Protein AF-A0A218Q4V9-F1 (afdb_monomer)

Secondary structure (DSSP, 8-state):
--HHHHHHHHH--EEEEEEEE--TTS--EEEEEEES-HHHHHHHHHHHHHTT----S----EEE-TTT-----HHHHT-TT--EEE-TTT--EEE-GGG-----THHHH-TT--EEE--

Structure (mmCIF, N/CA/C/O backbone):
data_AF-A0A218Q4V9-F1
#
_entry.id   AF-A0A218Q4V9-F1
#
loop_
_atom_site.group_PDB
_atom_site.id
_atom_site.type_symbol
_atom_site.label_atom_id
_atom_site.label_alt_id
_atom_site.label_comp_id
_atom_site.label_asym_id
_atom_site.label_entity_id
_atom_site.label_seq_id
_atom_site.pdbx_PDB_ins_code
_atom_site.Cartn_x
_atom_site.Cartn_y
_atom_site.Cartn_z
_atom_site.occupancy
_atom_site.B_iso_or_equiv
_atom_site.auth_seq_id
_atom_site.auth_comp_id
_atom_site.auth_asym_id
_atom_site.auth_atom_id
_atom_site.pdbx_PDB_model_num
ATOM 1 N N . MET A 1 1 ? 20.922 -9.822 -7.809 1.00 75.31 1 MET A N 1
ATOM 2 C CA . MET A 1 1 ? 20.587 -8.926 -8.939 1.00 75.31 1 MET A CA 1
ATOM 3 C C . MET A 1 1 ? 19.925 -7.672 -8.377 1.00 75.31 1 MET A C 1
ATOM 5 O O . MET A 1 1 ? 18.895 -7.821 -7.731 1.00 75.31 1 MET A O 1
ATOM 9 N N . PRO A 1 2 ? 20.510 -6.473 -8.533 1.00 90.50 2 PRO A N 1
ATOM 10 C CA . PRO A 1 2 ? 19.954 -5.243 -7.967 1.00 90.50 2 PRO A CA 1
ATOM 11 C C . PRO A 1 2 ? 18.829 -4.697 -8.863 1.00 90.50 2 PRO A C 1
ATOM 13 O O . PRO A 1 2 ? 19.089 -3.999 -9.838 1.00 90.50 2 PRO A O 1
ATOM 16 N N . ILE A 1 3 ? 17.576 -5.048 -8.555 1.00 93.06 3 ILE A N 1
ATOM 17 C CA . ILE A 1 3 ? 16.409 -4.741 -9.405 1.00 93.06 3 ILE A CA 1
ATOM 18 C C . ILE A 1 3 ? 16.250 -3.232 -9.629 1.00 93.06 3 ILE A C 1
ATOM 20 O O . ILE A 1 3 ? 16.165 -2.800 -10.771 1.00 93.06 3 ILE A O 1
ATOM 24 N N . THR A 1 4 ? 16.283 -2.424 -8.567 1.00 94.31 4 THR A N 1
ATOM 25 C CA . THR A 1 4 ? 16.073 -0.967 -8.657 1.00 94.31 4 THR A CA 1
ATOM 26 C C . THR A 1 4 ? 17.115 -0.260 -9.521 1.00 94.31 4 THR A C 1
ATOM 28 O O . THR A 1 4 ? 16.775 0.635 -10.287 1.00 94.31 4 THR A O 1
ATOM 31 N N . TYR A 1 5 ? 18.373 -0.701 -9.460 1.00 96.00 5 TYR A N 1
ATOM 32 C CA . TYR A 1 5 ? 19.436 -0.196 -10.329 1.00 96.00 5 TYR A CA 1
ATOM 33 C C . TYR A 1 5 ? 19.151 -0.484 -11.809 1.00 96.00 5 TYR A C 1
ATOM 35 O O . TYR A 1 5 ? 19.346 0.387 -12.651 1.00 96.00 5 TYR A O 1
ATOM 43 N N . LEU A 1 6 ? 18.680 -1.693 -12.129 1.00 96.12 6 LEU A N 1
ATOM 44 C CA . LEU A 1 6 ? 18.390 -2.086 -13.509 1.00 96.12 6 LEU A CA 1
ATOM 45 C C . LEU A 1 6 ? 17.149 -1.371 -14.054 1.00 96.12 6 LEU A C 1
ATOM 47 O O . LEU A 1 6 ? 17.163 -0.967 -15.210 1.00 96.12 6 LEU A O 1
ATOM 51 N N . LEU A 1 7 ? 16.131 -1.138 -13.218 1.00 96.50 7 LEU A N 1
ATOM 52 C CA . LEU A 1 7 ? 14.978 -0.303 -13.573 1.00 96.50 7 LEU A CA 1
ATOM 53 C C . LEU A 1 7 ? 15.418 1.107 -13.989 1.00 96.50 7 LEU A C 1
ATOM 55 O O . LEU A 1 7 ? 15.045 1.586 -15.059 1.00 96.50 7 LEU A O 1
ATOM 59 N N . ALA A 1 8 ? 16.286 1.735 -13.195 1.00 96.88 8 ALA A N 1
ATOM 60 C CA . ALA A 1 8 ? 16.783 3.070 -13.501 1.00 96.88 8 ALA A CA 1
ATOM 61 C C . ALA A 1 8 ? 17.673 3.084 -14.754 1.00 96.88 8 ALA A C 1
ATOM 63 O O . ALA A 1 8 ? 17.490 3.917 -15.636 1.00 96.88 8 ALA A O 1
ATOM 64 N N . LYS A 1 9 ? 18.632 2.157 -14.846 1.00 97.06 9 LYS A N 1
ATOM 65 C CA . LYS A 1 9 ? 19.645 2.160 -15.909 1.00 97.06 9 LYS A CA 1
ATOM 66 C C . LYS A 1 9 ? 19.103 1.736 -17.273 1.00 97.06 9 LYS A C 1
ATOM 68 O O . LYS A 1 9 ? 19.494 2.325 -18.274 1.00 97.06 9 LYS A O 1
ATOM 73 N N . GLU A 1 10 ? 18.280 0.694 -17.314 1.00 96.50 10 GLU A N 1
ATOM 74 C CA . GLU A 1 10 ? 17.860 0.065 -18.572 1.00 96.50 10 GLU A CA 1
ATOM 75 C C . GLU A 1 10 ? 16.513 0.611 -19.067 1.00 96.50 10 GLU A C 1
ATOM 77 O O . GLU A 1 10 ? 16.290 0.667 -20.271 1.00 96.50 10 GLU A O 1
ATOM 82 N N . PHE A 1 11 ? 15.638 1.055 -18.155 1.00 96.94 11 PHE A N 1
ATOM 83 C CA . PHE A 1 11 ? 14.276 1.494 -18.493 1.00 96.94 11 PHE A CA 1
ATOM 84 C C . PHE A 1 11 ? 14.021 2.973 -18.212 1.00 96.94 11 PHE A C 1
ATOM 86 O O . PHE A 1 11 ? 12.965 3.480 -18.576 1.00 96.94 11 PHE A O 1
ATOM 93 N N . ASN A 1 12 ? 14.961 3.685 -17.580 1.00 97.06 12 ASN A N 1
ATOM 94 C CA . ASN A 1 12 ? 14.731 5.047 -17.090 1.00 97.06 12 ASN A CA 1
ATOM 95 C C . ASN A 1 12 ? 13.501 5.129 -16.156 1.00 97.06 12 ASN A C 1
ATOM 97 O O . ASN A 1 12 ? 12.749 6.102 -16.177 1.00 97.06 12 ASN A O 1
ATOM 101 N N . VAL A 1 13 ? 13.293 4.081 -15.348 1.00 97.88 13 VAL A N 1
ATOM 102 C CA . VAL A 1 13 ? 12.218 3.989 -14.353 1.00 97.88 13 VAL A CA 1
ATOM 103 C C . VAL A 1 13 ? 12.811 4.166 -12.961 1.00 97.88 13 VAL A C 1
ATOM 105 O O . VAL A 1 13 ? 13.652 3.378 -12.519 1.00 97.88 13 VAL A O 1
ATOM 108 N N . ALA A 1 14 ? 12.355 5.188 -12.245 1.00 97.19 14 ALA A N 1
ATOM 109 C CA . ALA A 1 14 ? 12.707 5.387 -10.849 1.00 97.19 14 ALA A CA 1
ATOM 110 C C . ALA A 1 14 ? 11.792 4.544 -9.952 1.00 97.19 14 ALA A C 1
ATOM 112 O O . ALA A 1 14 ? 10.575 4.508 -10.131 1.00 97.19 14 ALA A O 1
ATOM 113 N N . ALA A 1 15 ? 12.394 3.869 -8.974 1.00 96.50 15 ALA A N 1
ATOM 114 C CA . ALA A 1 15 ? 11.694 3.043 -8.001 1.00 96.50 15 ALA A CA 1
ATOM 115 C C . ALA A 1 15 ? 11.862 3.634 -6.600 1.00 96.50 15 ALA A C 1
ATOM 117 O O . ALA A 1 15 ? 12.963 3.625 -6.043 1.00 96.50 15 ALA A O 1
ATOM 118 N N . ASN A 1 16 ? 10.765 4.115 -6.026 1.00 94.75 16 ASN A N 1
ATOM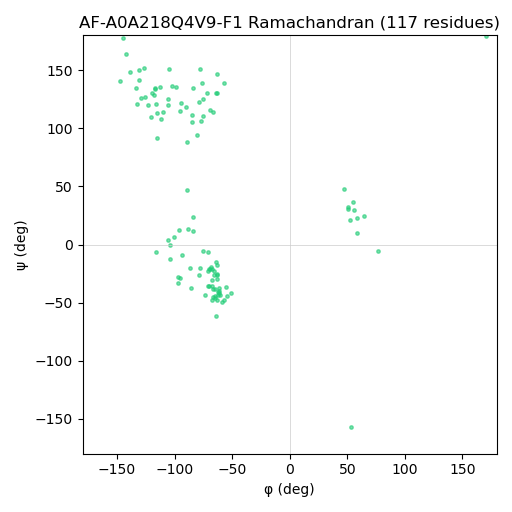 119 C CA . ASN A 1 16 ? 10.702 4.563 -4.645 1.00 94.75 16 ASN A CA 1
ATOM 120 C C . ASN A 1 16 ? 10.179 3.415 -3.768 1.00 94.75 16 ASN A C 1
ATOM 122 O O . ASN A 1 16 ? 9.058 2.937 -3.944 1.00 94.75 16 ASN A O 1
ATOM 126 N N . ILE A 1 17 ? 11.014 2.916 -2.854 1.00 94.38 17 ILE A N 1
ATOM 127 C CA . ILE A 1 17 ? 10.674 1.769 -2.004 1.00 94.38 17 ILE A CA 1
ATOM 128 C C . ILE A 1 17 ? 9.903 2.269 -0.786 1.00 94.38 17 ILE A C 1
ATOM 130 O O . ILE A 1 17 ? 10.482 2.880 0.107 1.00 94.38 17 ILE A O 1
ATOM 134 N N . ILE A 1 18 ? 8.615 1.934 -0.713 1.00 92.56 18 ILE A N 1
ATOM 135 C CA . ILE A 1 18 ? 7.766 2.285 0.431 1.00 92.56 18 ILE A CA 1
ATOM 136 C C . ILE A 1 18 ? 7.885 1.247 1.552 1.00 92.56 18 ILE A C 1
ATOM 138 O O . ILE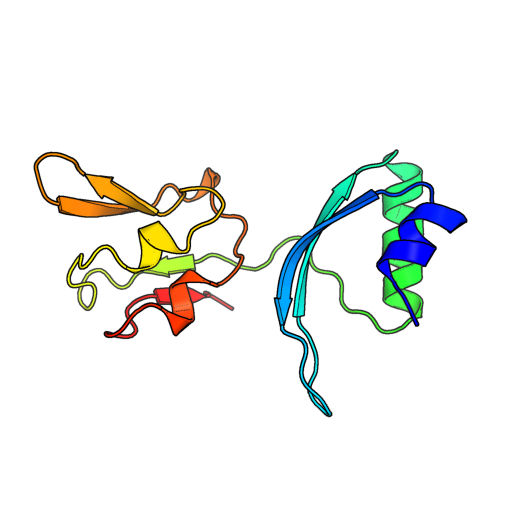 A 1 18 ? 7.880 1.578 2.737 1.00 92.56 18 ILE A O 1
ATOM 142 N N . ARG A 1 19 ? 8.009 -0.034 1.186 1.00 91.19 19 ARG A N 1
ATOM 143 C CA . ARG A 1 19 ? 8.305 -1.130 2.117 1.00 91.19 19 ARG A CA 1
ATOM 144 C C . ARG A 1 19 ? 9.135 -2.194 1.419 1.00 91.19 19 ARG A C 1
ATOM 146 O O . ARG A 1 19 ? 8.844 -2.573 0.287 1.00 91.19 19 ARG A O 1
ATOM 153 N N . ALA A 1 20 ? 10.103 -2.743 2.140 1.00 92.19 20 ALA A N 1
ATOM 154 C CA . ALA A 1 20 ? 10.812 -3.948 1.742 1.00 92.19 20 ALA A CA 1
ATOM 155 C C . ALA A 1 20 ? 10.805 -4.951 2.895 1.00 92.19 20 ALA A C 1
ATOM 157 O O . ALA A 1 20 ? 11.221 -4.638 4.008 1.00 92.19 20 ALA A O 1
ATOM 158 N N . GLN A 1 21 ? 10.345 -6.165 2.617 1.00 90.31 21 GLN A N 1
ATOM 159 C CA . GLN A 1 21 ? 10.527 -7.314 3.490 1.00 90.31 21 GLN A CA 1
ATOM 160 C C . GLN A 1 21 ? 11.468 -8.279 2.785 1.00 90.31 21 GLN A C 1
ATOM 162 O O . GLN A 1 21 ? 11.103 -8.891 1.782 1.00 90.31 21 GLN A O 1
ATOM 167 N N . VAL A 1 22 ? 12.697 -8.369 3.288 1.00 90.19 22 VAL A N 1
ATOM 168 C CA . VAL A 1 22 ? 13.765 -9.183 2.705 1.00 90.19 22 VAL A CA 1
ATOM 169 C C . VAL A 1 22 ? 14.408 -9.986 3.823 1.00 90.19 22 VAL A C 1
ATOM 171 O O . VAL A 1 22 ? 14.916 -9.416 4.785 1.00 90.19 22 VAL A O 1
ATOM 174 N N . ALA A 1 23 ? 14.381 -11.307 3.691 1.00 89.44 23 ALA A N 1
ATOM 175 C CA . ALA A 1 23 ? 14.994 -12.229 4.633 1.00 89.44 23 ALA A CA 1
ATOM 176 C C . ALA A 1 23 ? 15.684 -13.373 3.871 1.00 89.44 23 ALA A C 1
ATOM 178 O O . ALA A 1 23 ? 15.227 -13.746 2.784 1.00 89.44 23 ALA A O 1
ATOM 179 N N . PRO A 1 24 ? 16.783 -13.938 4.404 1.00 91.88 24 PRO A N 1
ATOM 180 C CA . PRO A 1 24 ? 17.435 -15.092 3.796 1.00 91.88 24 PRO A CA 1
ATOM 181 C C . PRO A 1 24 ? 16.465 -16.267 3.636 1.00 91.88 24 PRO A C 1
ATOM 183 O O . PRO A 1 24 ? 15.696 -16.565 4.546 1.00 91.88 24 PRO A O 1
ATOM 186 N N . ASN A 1 25 ? 16.538 -16.959 2.496 1.00 89.69 25 ASN A N 1
ATOM 187 C CA . ASN A 1 25 ? 15.743 -18.157 2.190 1.00 89.69 25 ASN A CA 1
ATOM 188 C C . ASN A 1 25 ? 14.214 -17.956 2.238 1.00 89.69 25 ASN A C 1
ATOM 190 O O . ASN A 1 25 ? 13.474 -18.921 2.413 1.00 89.69 25 ASN A O 1
ATOM 194 N N . GLN A 1 26 ? 13.733 -16.721 2.076 1.00 88.31 26 GLN A N 1
ATOM 195 C CA . GLN A 1 26 ? 12.307 -16.401 2.015 1.00 88.31 26 GLN A CA 1
ATOM 196 C C . GLN A 1 26 ? 11.981 -15.605 0.750 1.00 88.31 26 GLN A C 1
ATOM 198 O O . GLN A 1 26 ? 12.819 -14.866 0.228 1.00 88.31 26 GLN A O 1
ATOM 203 N N . ILE A 1 27 ? 10.744 -15.736 0.266 1.00 86.38 27 ILE A N 1
ATOM 204 C CA . ILE A 1 27 ? 10.221 -14.860 -0.784 1.00 86.38 27 ILE A CA 1
ATOM 205 C C . ILE A 1 27 ? 10.050 -13.470 -0.172 1.00 86.38 27 ILE A C 1
ATOM 207 O O . ILE A 1 27 ? 9.264 -13.278 0.754 1.00 86.38 27 ILE A O 1
ATOM 211 N N . GLY A 1 28 ? 10.818 -12.507 -0.677 1.00 89.44 28 GLY A N 1
ATOM 212 C CA . GLY A 1 28 ? 10.694 -11.116 -0.271 1.00 89.44 28 GLY A CA 1
ATOM 213 C C . GLY A 1 28 ? 9.500 -10.436 -0.935 1.00 89.44 28 GLY A C 1
ATOM 214 O O . GLY A 1 28 ? 9.135 -10.765 -2.064 1.00 89.44 28 GLY A O 1
ATOM 215 N N . LYS A 1 29 ? 8.925 -9.446 -0.251 1.00 90.25 29 LYS A N 1
ATOM 216 C CA . LYS A 1 29 ? 7.871 -8.580 -0.792 1.00 90.25 29 LYS A CA 1
ATOM 217 C C . LYS A 1 29 ? 8.354 -7.138 -0.784 1.00 90.25 29 LYS A C 1
ATOM 219 O O . LYS A 1 29 ? 8.852 -6.648 0.231 1.00 90.25 29 LYS A O 1
ATOM 224 N N . LEU A 1 30 ? 8.202 -6.466 -1.918 1.00 92.75 30 LEU A N 1
ATOM 225 C CA . LEU A 1 30 ? 8.486 -5.045 -2.068 1.00 92.75 30 LEU A CA 1
ATOM 226 C C . LEU A 1 30 ? 7.189 -4.325 -2.421 1.00 92.75 30 LEU A C 1
ATOM 228 O O . LEU A 1 30 ? 6.450 -4.773 -3.294 1.00 92.75 30 LEU A O 1
ATOM 232 N N . VAL A 1 31 ? 6.935 -3.210 -1.747 1.00 92.81 31 VAL A N 1
ATOM 233 C CA . VAL A 1 31 ? 5.888 -2.253 -2.108 1.00 92.81 31 VAL A CA 1
ATOM 234 C C . VAL A 1 31 ? 6.611 -1.020 -2.606 1.00 92.81 31 VAL A C 1
ATOM 236 O O . VAL A 1 31 ? 7.367 -0.394 -1.856 1.00 92.81 31 VAL A O 1
ATOM 239 N N . VAL A 1 32 ? 6.439 -0.734 -3.891 1.00 93.75 32 VAL A N 1
ATOM 240 C CA . VAL A 1 32 ? 7.206 0.281 -4.607 1.00 93.75 32 VAL A CA 1
ATOM 241 C C . VAL A 1 32 ? 6.272 1.197 -5.376 1.00 93.75 32 VAL A C 1
ATOM 243 O O . VAL A 1 32 ? 5.291 0.745 -5.962 1.00 93.75 32 VAL A O 1
ATOM 246 N N . GLU A 1 33 ? 6.613 2.475 -5.392 1.00 93.06 33 GLU A N 1
ATOM 247 C CA . GLU A 1 33 ? 6.085 3.433 -6.351 1.00 93.06 33 GLU A CA 1
ATOM 248 C C . GLU A 1 33 ? 7.073 3.506 -7.518 1.00 93.06 33 GLU A C 1
ATOM 250 O O . GLU A 1 33 ? 8.265 3.766 -7.326 1.00 93.06 33 GLU A O 1
ATOM 255 N N . LEU A 1 34 ? 6.591 3.207 -8.724 1.00 94.81 34 LEU A N 1
ATOM 256 C CA . LEU A 1 34 ? 7.377 3.304 -9.949 1.00 94.81 34 LEU A CA 1
ATOM 257 C C . LEU A 1 34 ? 6.985 4.576 -10.690 1.00 94.81 34 LEU A C 1
ATOM 259 O O . LEU A 1 34 ? 5.802 4.882 -10.823 1.00 94.81 34 LEU A O 1
ATOM 263 N N . SER A 1 35 ? 7.983 5.297 -11.187 1.00 96.31 35 SER A N 1
ATOM 264 C CA . SER A 1 35 ? 7.787 6.524 -11.955 1.00 96.31 35 SER A CA 1
ATOM 265 C C . SER A 1 35 ? 8.651 6.506 -13.209 1.00 96.31 35 SER A C 1
ATOM 267 O O . SER A 1 35 ? 9.824 6.132 -13.176 1.00 96.31 35 SER A O 1
ATOM 269 N N . GLY A 1 36 ? 8.049 6.881 -14.330 1.00 95.62 36 GLY A N 1
ATOM 270 C CA . GLY A 1 36 ? 8.658 6.835 -15.650 1.00 95.62 36 GLY A CA 1
ATOM 271 C C . GLY A 1 36 ? 7.614 7.107 -16.725 1.00 95.62 36 GLY A C 1
ATOM 272 O O . GLY A 1 36 ? 6.440 7.324 -16.421 1.00 95.62 36 GLY A O 1
ATOM 273 N N . ASP A 1 37 ? 8.059 7.100 -17.976 1.00 96.12 37 ASP A N 1
ATOM 274 C CA . ASP A 1 37 ? 7.153 7.084 -19.122 1.00 96.12 37 ASP A CA 1
ATOM 275 C C . ASP A 1 37 ? 6.317 5.788 -19.128 1.00 96.12 37 ASP A C 1
ATOM 277 O O . ASP A 1 37 ? 6.804 4.745 -18.685 1.00 96.12 37 ASP A O 1
ATOM 281 N N . ILE A 1 38 ? 5.066 5.850 -19.594 1.00 94.88 38 ILE A N 1
ATOM 282 C CA . ILE A 1 38 ? 4.130 4.713 -19.550 1.00 94.88 38 ILE A CA 1
ATOM 283 C C . ILE A 1 38 ? 4.684 3.521 -20.341 1.00 94.88 38 ILE A C 1
ATOM 285 O O . ILE A 1 38 ? 4.696 2.409 -19.815 1.00 94.88 38 ILE A O 1
ATOM 289 N N . ASP A 1 39 ? 5.243 3.756 -21.531 1.00 96.25 39 ASP A N 1
ATOM 290 C CA . ASP A 1 39 ? 5.785 2.681 -22.370 1.00 96.25 39 ASP A CA 1
ATOM 291 C C . ASP A 1 39 ? 6.993 2.022 -21.681 1.00 96.25 39 ASP A C 1
ATOM 293 O O . ASP A 1 39 ? 7.155 0.800 -21.668 1.00 96.25 39 ASP A O 1
ATOM 297 N N . ARG A 1 40 ? 7.826 2.834 -21.019 1.00 97.00 40 ARG A N 1
ATOM 298 C CA . ARG A 1 40 ? 8.980 2.358 -20.240 1.00 97.00 40 ARG A CA 1
ATOM 299 C C . ARG A 1 40 ? 8.575 1.574 -18.993 1.00 97.00 40 ARG A C 1
ATOM 301 O O . ARG A 1 40 ? 9.272 0.630 -18.617 1.00 97.00 40 ARG A O 1
ATOM 308 N N . LEU A 1 41 ? 7.485 1.963 -18.335 1.00 96.38 41 LEU A N 1
ATOM 309 C CA . LEU A 1 41 ? 6.943 1.245 -17.181 1.00 96.38 41 LEU A CA 1
ATOM 310 C C . LEU A 1 41 ? 6.453 -0.146 -17.586 1.00 96.38 41 LEU A C 1
ATOM 312 O O . LEU A 1 41 ? 6.782 -1.119 -16.903 1.00 96.38 41 LEU A O 1
ATOM 316 N N . ASP A 1 42 ? 5.735 -0.249 -18.702 1.00 96.06 42 ASP A N 1
ATOM 317 C CA . ASP A 1 42 ? 5.237 -1.527 -19.211 1.00 96.06 42 ASP A CA 1
ATOM 318 C C . ASP A 1 42 ? 6.396 -2.465 -19.587 1.00 96.06 42 ASP A C 1
ATOM 320 O O . ASP A 1 42 ? 6.458 -3.599 -19.094 1.00 96.06 42 ASP A O 1
ATOM 324 N N . GLU A 1 43 ? 7.389 -1.963 -20.333 1.00 97.06 43 GLU A N 1
ATOM 325 C CA . GLU A 1 43 ? 8.624 -2.697 -20.651 1.00 97.06 43 GLU A CA 1
ATOM 326 C C . GLU A 1 43 ? 9.332 -3.204 -19.374 1.00 97.06 43 GLU A C 1
ATOM 328 O O . GLU A 1 43 ? 9.761 -4.362 -19.288 1.00 97.06 43 GLU A O 1
ATOM 333 N N . ALA A 1 44 ? 9.429 -2.356 -18.346 1.00 96.56 44 ALA A N 1
ATOM 334 C CA . ALA A 1 44 ? 10.062 -2.700 -17.077 1.00 96.56 44 ALA A CA 1
ATOM 335 C C . ALA A 1 44 ? 9.285 -3.773 -16.291 1.00 96.56 44 ALA A C 1
ATOM 337 O O . ALA A 1 44 ? 9.890 -4.661 -15.674 1.00 96.56 44 ALA A O 1
ATOM 338 N N . ILE A 1 45 ? 7.951 -3.725 -16.307 1.00 95.75 45 ILE A N 1
ATOM 339 C CA . ILE A 1 45 ? 7.086 -4.713 -15.645 1.00 95.75 45 ILE A CA 1
ATOM 340 C C . ILE A 1 45 ? 7.211 -6.078 -16.324 1.00 95.75 45 ILE A C 1
ATOM 342 O O . ILE A 1 45 ? 7.375 -7.096 -15.640 1.00 95.75 45 ILE A O 1
ATOM 346 N N . GLU A 1 46 ? 7.189 -6.122 -17.653 1.00 96.25 46 GLU A N 1
ATOM 347 C CA . GLU A 1 46 ? 7.401 -7.356 -18.416 1.00 96.25 46 GLU A CA 1
ATOM 348 C C . GLU A 1 46 ? 8.797 -7.943 -18.174 1.00 96.25 46 GLU A C 1
ATOM 350 O O . GLU A 1 46 ? 8.964 -9.150 -17.949 1.00 96.25 46 GLU A O 1
ATOM 355 N N . TRP A 1 47 ? 9.811 -7.082 -18.119 1.00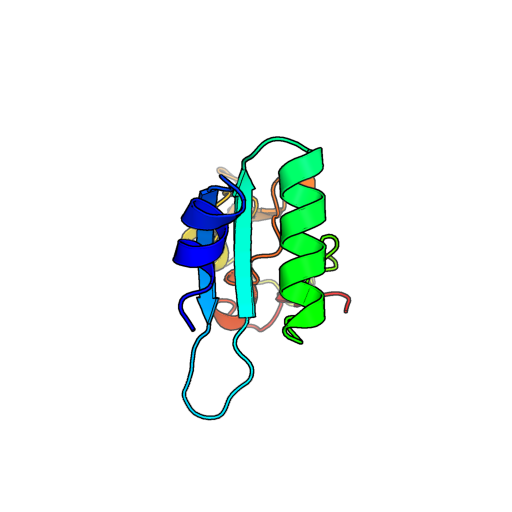 96.19 47 TRP A N 1
ATOM 356 C CA . TRP A 1 47 ? 11.175 -7.470 -17.782 1.00 96.19 47 TRP A CA 1
ATOM 357 C C . TRP A 1 47 ? 11.292 -8.069 -16.371 1.00 96.19 47 TRP A C 1
ATOM 359 O O . TRP A 1 47 ? 12.006 -9.062 -16.185 1.00 96.19 47 TRP A O 1
ATOM 369 N N . MET A 1 48 ? 10.576 -7.523 -15.381 1.00 95.94 48 MET A N 1
ATOM 370 C CA . MET A 1 48 ? 10.513 -8.097 -14.030 1.00 95.94 48 MET A CA 1
ATOM 371 C C . MET A 1 48 ? 9.829 -9.470 -14.047 1.00 95.94 48 MET A C 1
ATOM 373 O O . MET A 1 48 ? 10.366 -10.433 -13.491 1.00 95.94 48 MET A O 1
ATOM 377 N N . ARG A 1 49 ? 8.696 -9.598 -14.747 1.00 95.50 49 ARG A N 1
ATOM 378 C CA . ARG A 1 49 ? 7.958 -10.868 -14.871 1.00 95.50 49 ARG A CA 1
ATOM 379 C C . ARG A 1 49 ? 8.784 -11.962 -15.546 1.00 95.50 49 ARG A C 1
ATOM 381 O O . ARG A 1 49 ? 8.817 -13.085 -15.046 1.00 95.50 49 ARG A O 1
ATOM 388 N N . SER A 1 50 ? 9.530 -11.645 -16.608 1.00 95.56 50 SER A N 1
ATOM 389 C CA . SER A 1 50 ? 10.431 -12.618 -17.260 1.00 95.56 50 SER A CA 1
ATOM 390 C C . SER A 1 50 ? 11.555 -13.104 -16.331 1.00 95.56 50 SER A C 1
ATOM 392 O O . SER A 1 50 ? 12.006 -14.243 -16.439 1.00 95.56 50 SER A O 1
ATOM 394 N N . ARG A 1 51 ? 11.935 -12.296 -15.333 1.00 93.69 51 ARG A N 1
ATOM 395 C CA . ARG A 1 51 ? 12.859 -12.655 -14.238 1.00 93.69 51 ARG A CA 1
ATOM 396 C C . ARG A 1 51 ? 12.201 -13.381 -13.068 1.00 93.69 51 ARG A C 1
ATOM 398 O O . ARG A 1 51 ? 12.835 -13.540 -12.028 1.00 93.69 51 ARG A O 1
ATOM 405 N N . HIS A 1 52 ? 10.959 -13.832 -13.242 1.00 92.50 52 HIS A N 1
ATOM 406 C CA . HIS A 1 52 ? 10.187 -14.567 -12.240 1.00 92.50 52 HIS A CA 1
ATOM 407 C C . HIS A 1 52 ? 9.872 -13.717 -10.996 1.00 92.50 52 HIS A C 1
ATOM 409 O O . HIS A 1 52 ? 9.632 -14.242 -9.910 1.00 92.50 52 HIS A O 1
ATOM 415 N N . ILE A 1 53 ? 9.850 -12.389 -11.154 1.00 94.25 53 ILE A N 1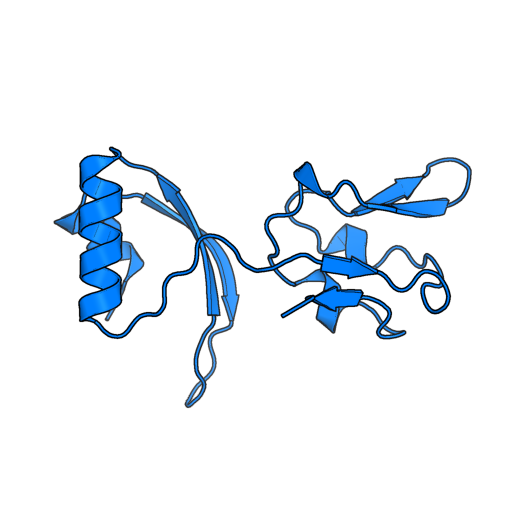
ATOM 416 C CA . ILE A 1 53 ? 9.370 -11.454 -10.137 1.00 94.25 53 ILE A CA 1
ATOM 417 C C . ILE A 1 53 ? 7.874 -11.254 -10.381 1.00 94.25 53 ILE A C 1
ATOM 419 O O . ILE A 1 53 ? 7.463 -10.775 -11.438 1.00 94.25 53 ILE A O 1
ATOM 423 N N . SER A 1 54 ? 7.050 -11.626 -9.403 1.00 92.94 54 SER A N 1
ATOM 424 C CA . SER A 1 54 ? 5.606 -11.384 -9.462 1.00 92.94 54 SER A CA 1
ATOM 425 C C . SER A 1 54 ? 5.315 -9.908 -9.194 1.00 92.94 54 SER A C 1
ATOM 427 O O . SER A 1 54 ? 5.741 -9.372 -8.173 1.00 92.94 54 SER A O 1
ATOM 429 N N . VAL A 1 55 ? 4.594 -9.257 -10.109 1.00 92.81 55 VAL A N 1
ATOM 430 C CA . VAL A 1 55 ? 4.229 -7.834 -10.020 1.00 92.81 55 VAL A CA 1
ATOM 431 C C . VAL A 1 55 ? 2.712 -7.705 -10.090 1.00 92.81 55 VAL A C 1
ATOM 433 O O . VAL A 1 55 ? 2.105 -8.087 -11.097 1.00 92.81 55 VAL A O 1
ATOM 436 N N . SER A 1 56 ? 2.127 -7.137 -9.036 1.00 89.25 56 SER A N 1
ATOM 437 C CA . SER A 1 56 ? 0.684 -6.947 -8.876 1.00 89.25 56 SER A CA 1
ATOM 438 C C . SER A 1 56 ? 0.378 -5.481 -8.583 1.00 89.25 56 SER A C 1
ATOM 440 O O . SER A 1 56 ? 0.921 -4.920 -7.637 1.00 89.25 56 SER A O 1
ATOM 442 N N . HIS A 1 57 ? -0.519 -4.884 -9.370 1.00 82.81 57 HIS A N 1
ATOM 443 C CA . HIS A 1 57 ? -1.005 -3.513 -9.152 1.00 82.81 57 HIS A CA 1
ATOM 444 C C . HIS A 1 57 ? -2.193 -3.451 -8.185 1.00 82.81 57 HIS A C 1
ATOM 446 O O . HIS A 1 57 ? -2.464 -2.401 -7.619 1.00 82.81 57 HIS A O 1
ATOM 452 N N . ASN A 1 58 ? -2.897 -4.571 -7.996 1.00 70.56 58 ASN A N 1
ATOM 453 C CA . ASN A 1 58 ? -4.062 -4.660 -7.124 1.00 70.56 58 ASN A CA 1
ATOM 454 C C . ASN A 1 58 ? -3.756 -5.608 -5.961 1.00 70.56 58 ASN A C 1
ATOM 456 O O . ASN A 1 58 ? -3.882 -6.827 -6.078 1.00 70.56 58 ASN A O 1
ATOM 460 N N . LEU A 1 59 ? -3.262 -5.043 -4.864 1.00 68.56 59 LEU A N 1
ATOM 461 C CA . LEU A 1 59 ? -2.819 -5.772 -3.676 1.00 68.56 59 LEU A CA 1
ATOM 462 C C . LEU A 1 59 ? -3.987 -5.959 -2.694 1.00 68.56 59 LEU A C 1
ATOM 464 O O . LEU A 1 59 ? -3.832 -5.673 -1.520 1.00 68.56 59 LEU A O 1
ATOM 468 N N . GLY A 1 60 ? -5.165 -6.392 -3.152 1.00 82.88 60 GLY A N 1
ATOM 469 C CA . GLY A 1 60 ? -6.349 -6.494 -2.285 1.00 82.88 60 GLY A CA 1
ATOM 470 C C . GLY A 1 60 ? -6.674 -5.190 -1.542 1.00 82.88 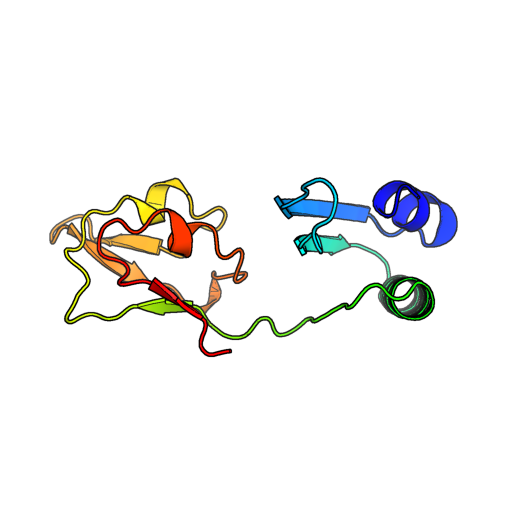60 GLY A C 1
ATOM 471 O O . GLY A 1 60 ? -6.287 -4.101 -1.960 1.00 82.88 60 GLY A O 1
ATOM 472 N N . GLU A 1 61 ? -7.384 -5.300 -0.425 1.00 91.88 61 GLU A N 1
ATOM 473 C CA . GLU A 1 61 ? -7.691 -4.187 0.472 1.00 91.88 61 GLU A CA 1
ATOM 474 C C . GLU A 1 61 ? -7.366 -4.550 1.919 1.00 91.88 61 GLU A C 1
ATOM 476 O O . GLU A 1 61 ? -7.485 -5.706 2.333 1.00 91.88 61 GLU A O 1
ATOM 481 N N . ILE A 1 62 ? -7.001 -3.536 2.707 1.00 95.88 62 ILE A N 1
ATOM 482 C CA . ILE A 1 62 ? -6.934 -3.670 4.161 1.00 95.88 62 ILE A CA 1
ATOM 483 C C . ILE A 1 62 ? -8.356 -3.746 4.719 1.00 95.88 62 ILE A C 1
ATOM 485 O O . ILE A 1 62 ? -9.194 -2.888 4.437 1.00 95.88 62 ILE A O 1
ATOM 489 N N . VAL A 1 63 ? -8.598 -4.744 5.561 1.00 97.00 63 VAL A N 1
ATOM 490 C CA . VAL A 1 63 ? -9.839 -4.932 6.311 1.00 97.00 63 VAL A CA 1
ATOM 491 C C . VAL A 1 63 ? -9.547 -4.721 7.791 1.00 97.00 63 VAL A C 1
ATOM 493 O O . VAL A 1 63 ? -8.533 -5.200 8.302 1.00 97.00 63 VAL A O 1
ATOM 496 N N . ILE A 1 64 ? -10.429 -3.987 8.466 1.00 97.88 64 ILE A N 1
ATOM 497 C CA . ILE A 1 64 ? -10.393 -3.770 9.912 1.00 97.88 64 ILE A CA 1
ATOM 498 C C . ILE A 1 64 ? -11.651 -4.406 10.486 1.00 97.88 64 ILE A C 1
ATOM 500 O O . ILE A 1 64 ? -12.759 -4.048 10.090 1.00 97.88 64 ILE A O 1
ATOM 504 N N . ASP A 1 65 ? -11.464 -5.359 11.386 1.00 98.00 65 ASP A N 1
ATOM 505 C CA . ASP A 1 65 ? -12.537 -5.930 12.183 1.00 98.00 65 ASP A CA 1
ATOM 506 C C . ASP A 1 65 ? -12.892 -4.944 13.306 1.00 98.00 65 ASP A C 1
ATOM 508 O O . ASP A 1 65 ? -12.124 -4.753 14.251 1.00 98.00 65 ASP A O 1
ATOM 512 N N . GLU A 1 66 ? -14.036 -4.275 13.170 1.00 96.94 66 GLU A N 1
ATOM 513 C CA . GLU A 1 66 ? -14.514 -3.278 14.135 1.00 96.94 66 GLU A CA 1
ATOM 514 C C . GLU A 1 66 ? -14.954 -3.903 15.470 1.00 96.94 66 GLU A C 1
ATOM 516 O O . GLU A 1 66 ? -14.944 -3.207 16.484 1.00 96.94 66 GLU A O 1
ATOM 521 N N . ASP A 1 67 ? -15.281 -5.200 15.505 1.00 97.62 67 ASP A N 1
ATOM 522 C CA . ASP A 1 67 ? -15.650 -5.897 16.744 1.00 97.62 67 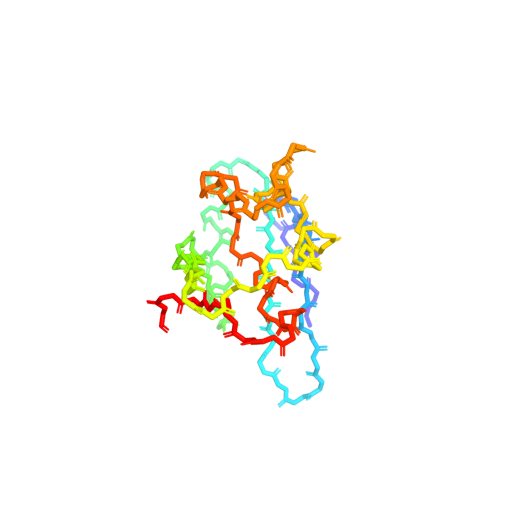ASP A CA 1
ATOM 523 C C . ASP A 1 67 ? -14.405 -6.253 17.578 1.00 97.62 67 ASP A C 1
ATOM 525 O O . ASP A 1 67 ? -14.472 -6.358 18.806 1.00 97.62 67 ASP A O 1
ATOM 529 N N . VAL A 1 68 ? -13.247 -6.403 16.924 1.00 98.25 68 VAL A N 1
ATOM 530 C CA . VAL A 1 68 ? -11.956 -6.701 17.571 1.00 98.25 68 VAL A CA 1
ATOM 531 C C . VAL A 1 68 ? -11.120 -5.435 17.801 1.00 98.25 68 VAL A C 1
ATOM 533 O O . VAL A 1 68 ? -10.301 -5.369 18.723 1.00 98.25 68 VAL A O 1
ATOM 536 N N . CYS A 1 69 ? -11.292 -4.406 16.971 1.00 98.31 69 CYS A N 1
ATOM 537 C CA . CYS A 1 69 ? -10.509 -3.178 17.038 1.00 98.31 69 CYS A CA 1
ATOM 538 C C . CYS A 1 69 ? -10.783 -2.390 18.327 1.00 98.31 69 CYS A C 1
ATOM 540 O O . CYS A 1 69 ? -11.831 -1.789 18.519 1.00 98.31 69 CYS A O 1
ATOM 542 N N . VAL A 1 70 ? -9.765 -2.280 19.180 1.00 98.06 70 VAL A N 1
ATOM 543 C CA . VAL A 1 70 ? -9.833 -1.483 20.421 1.00 98.06 70 VAL A CA 1
ATOM 544 C C . VAL A 1 70 ? -9.427 -0.013 20.232 1.00 98.06 70 VAL A C 1
ATOM 546 O O . VAL A 1 70 ? -9.130 0.679 21.200 1.00 98.06 70 VAL A O 1
ATOM 549 N N . HIS A 1 71 ? -9.326 0.455 18.983 1.00 98.19 71 HIS A N 1
ATOM 550 C CA . HIS A 1 71 ? -8.925 1.820 18.609 1.00 98.19 71 HIS A CA 1
ATOM 551 C C . HIS A 1 71 ? -7.620 2.340 19.259 1.00 98.19 71 HIS A C 1
ATOM 553 O O . HIS A 1 71 ? -7.439 3.539 19.439 1.00 98.19 71 HIS A O 1
ATOM 559 N N . CYS A 1 72 ? -6.656 1.459 19.561 1.00 97.94 72 CYS A N 1
ATOM 560 C CA . CYS A 1 72 ? -5.403 1.842 20.238 1.00 97.94 72 CYS A CA 1
ATOM 561 C C . CYS A 1 72 ? -4.491 2.804 19.448 1.00 97.94 72 CYS A C 1
ATOM 563 O O . CYS A 1 72 ? -3.539 3.341 20.007 1.00 97.94 72 CYS A O 1
ATOM 565 N N . GLY A 1 73 ? -4.721 2.981 18.144 1.00 97.62 73 GLY A N 1
ATOM 566 C CA . GLY A 1 73 ? -3.981 3.929 17.308 1.00 97.62 73 GLY A CA 1
ATOM 567 C C . GLY A 1 73 ? -2.572 3.507 16.876 1.00 97.62 73 GLY A C 1
ATOM 568 O O . GLY A 1 73 ? -1.992 4.176 16.036 1.00 97.62 73 GLY A O 1
ATOM 569 N N . LEU A 1 74 ? -2.011 2.384 17.340 1.00 98.25 74 LEU A N 1
ATOM 570 C CA . LEU A 1 74 ? -0.642 1.974 16.961 1.00 98.25 74 LEU A CA 1
ATOM 571 C C . LEU A 1 74 ? -0.433 1.873 15.440 1.00 98.25 74 LEU A C 1
ATOM 573 O O . LEU A 1 74 ? 0.619 2.235 14.917 1.00 98.25 74 LEU A O 1
ATOM 577 N N . CYS A 1 75 ? -1.461 1.423 14.717 1.00 98.38 75 CYS A N 1
ATOM 578 C CA . CYS A 1 75 ? -1.428 1.314 13.263 1.00 98.38 75 CYS A CA 1
ATOM 579 C C . CYS A 1 75 ? -1.320 2.669 12.538 1.00 98.38 75 CYS A C 1
ATOM 581 O O . CYS A 1 75 ? -0.839 2.700 11.405 1.00 98.38 75 CYS A O 1
ATOM 583 N N . THR A 1 76 ? -1.714 3.783 13.169 1.00 98.06 76 THR A N 1
ATOM 584 C CA . THR A 1 76 ? -1.593 5.122 12.570 1.00 98.06 76 THR A CA 1
ATOM 585 C C . THR A 1 76 ? -0.130 5.550 12.496 1.00 98.06 76 THR A C 1
ATOM 587 O O . THR A 1 76 ? 0.278 6.148 11.508 1.00 98.06 76 THR A O 1
ATOM 590 N N . GLY A 1 77 ? 0.684 5.184 13.494 1.00 97.00 77 GLY A N 1
ATOM 591 C CA . GLY A 1 77 ? 2.108 5.534 13.554 1.00 97.00 77 GLY A CA 1
ATOM 592 C C . GLY A 1 77 ? 2.982 4.825 12.515 1.00 97.00 77 GLY A C 1
ATOM 593 O O . GLY A 1 77 ? 4.061 5.310 12.196 1.00 97.00 77 GLY A O 1
ATOM 594 N N . VAL A 1 78 ? 2.517 3.697 11.968 1.00 96.75 78 VAL A N 1
ATOM 595 C CA . VAL A 1 78 ? 3.222 2.934 10.920 1.00 96.75 78 VAL A CA 1
ATOM 596 C C . VAL A 1 78 ? 2.612 3.121 9.531 1.00 96.75 78 VAL A C 1
ATOM 598 O O . VAL A 1 78 ? 3.068 2.502 8.575 1.00 96.75 78 VAL A O 1
ATOM 601 N N . CYS A 1 79 ? 1.548 3.917 9.392 1.00 97.25 79 CYS A N 1
ATOM 602 C CA . CYS A 1 79 ? 0.869 4.102 8.114 1.00 97.25 79 CYS A CA 1
ATOM 603 C C . CYS A 1 79 ? 1.581 5.193 7.293 1.00 97.25 79 CYS A C 1
ATOM 605 O O . CYS A 1 79 ? 1.393 6.374 7.583 1.00 97.25 79 CYS A O 1
ATOM 607 N N . PRO A 1 80 ? 2.348 4.850 6.239 1.00 94.88 80 PRO A N 1
ATOM 608 C CA . PRO A 1 80 ? 3.175 5.828 5.525 1.00 94.88 80 PRO A CA 1
ATOM 609 C C . PRO A 1 80 ? 2.353 6.867 4.754 1.00 94.88 80 PRO A C 1
ATOM 611 O O . PRO A 1 80 ? 2.858 7.931 4.420 1.00 94.88 80 PRO A O 1
ATOM 614 N N . THR A 1 81 ? 1.092 6.559 4.453 1.00 95.44 81 THR A N 1
ATOM 615 C CA . THR A 1 81 ? 0.182 7.440 3.716 1.00 95.44 81 THR A CA 1
ATOM 616 C C . THR A 1 81 ? -0.875 8.081 4.605 1.00 95.44 81 THR A C 1
ATOM 618 O O . THR A 1 81 ? -1.766 8.746 4.080 1.00 95.44 81 THR A O 1
ATOM 621 N N . GLU A 1 82 ? -0.813 7.851 5.923 1.00 97.00 82 GLU A N 1
ATOM 622 C CA . GLU A 1 82 ? -1.802 8.295 6.918 1.00 97.00 82 GLU A CA 1
ATOM 623 C C . GLU A 1 82 ? -3.249 7.924 6.539 1.00 97.00 82 GLU A C 1
ATOM 625 O O . GLU A 1 82 ? -4.210 8.639 6.828 1.00 97.00 82 GLU A O 1
ATOM 630 N N . ALA A 1 83 ? -3.425 6.787 5.859 1.00 97.69 83 ALA A N 1
ATOM 631 C CA . ALA A 1 83 ? -4.747 6.234 5.587 1.00 97.69 83 ALA A CA 1
ATOM 632 C C . ALA A 1 83 ? -5.480 5.864 6.887 1.00 97.69 83 ALA A C 1
ATOM 634 O O . ALA A 1 83 ? -6.706 5.862 6.915 1.00 97.69 83 ALA A O 1
ATOM 635 N N . LEU A 1 84 ? -4.732 5.563 7.950 1.00 98.25 84 LEU A N 1
ATOM 636 C CA . LEU A 1 84 ? -5.232 5.277 9.290 1.00 98.25 84 LEU A CA 1
ATOM 637 C C . LEU A 1 84 ? -4.952 6.475 10.199 1.00 98.25 84 LEU A C 1
ATOM 639 O O . LEU A 1 84 ? -3.798 6.878 10.344 1.00 98.25 84 LEU A O 1
ATOM 643 N N . SER A 1 85 ? -5.987 7.008 10.840 1.00 98.12 85 SER A N 1
ATOM 644 C CA . SER A 1 85 ? -5.886 8.131 11.778 1.00 98.12 85 SER A CA 1
ATOM 645 C C . SER A 1 85 ? -6.837 7.948 12.962 1.00 98.12 85 SER A C 1
ATOM 647 O O . SER A 1 85 ? -7.745 7.123 12.912 1.00 98.12 85 SER A O 1
ATOM 649 N N . LEU A 1 86 ? -6.631 8.692 14.051 1.00 97.94 86 LEU A N 1
ATOM 650 C CA . LEU A 1 86 ? -7.595 8.762 15.150 1.00 97.94 86 LEU A CA 1
ATOM 651 C C . LEU A 1 86 ? -8.437 10.027 15.010 1.00 97.94 86 LEU A C 1
ATOM 653 O O . LEU A 1 86 ? -7.900 11.110 14.773 1.00 97.94 86 LEU A O 1
ATOM 657 N N . HIS A 1 87 ? -9.749 9.901 15.195 1.00 97.19 87 HIS A N 1
ATOM 658 C CA . HIS A 1 87 ? -10.622 11.064 15.273 1.00 97.19 87 HIS A CA 1
ATOM 659 C C . HIS A 1 87 ? -10.247 11.908 16.507 1.00 97.19 87 HIS A C 1
ATOM 661 O O . HIS A 1 87 ? -10.161 11.350 17.604 1.00 97.19 87 HIS A O 1
ATOM 667 N N . PRO A 1 88 ? -10.064 13.234 16.375 1.00 94.94 88 PRO A N 1
ATOM 668 C CA . PRO A 1 88 ? -9.476 14.067 17.429 1.00 94.94 88 PRO A CA 1
ATOM 669 C C . PRO A 1 88 ? -10.302 14.114 18.721 1.00 94.94 88 PRO A C 1
ATOM 671 O O . PRO A 1 88 ? -9.736 14.257 19.797 1.00 94.94 88 PRO A O 1
ATOM 674 N N . GLU A 1 89 ? -11.627 13.981 18.624 1.00 96.62 89 GLU A N 1
ATOM 675 C CA . GLU A 1 89 ? -12.520 14.070 19.791 1.00 96.62 89 GLU A CA 1
ATOM 676 C C . GLU A 1 89 ? -12.918 12.710 20.374 1.00 96.62 89 GLU A C 1
ATOM 678 O O . GLU A 1 89 ? -13.132 12.582 21.574 1.00 96.62 89 GLU A O 1
ATOM 683 N N . THR A 1 90 ? -13.054 11.685 19.530 1.00 97.19 90 THR A N 1
ATOM 684 C CA . THR A 1 90 ? -13.606 10.383 19.938 1.00 97.19 90 THR A CA 1
ATOM 685 C C . THR A 1 90 ? -12.524 9.327 20.093 1.00 97.19 90 THR A C 1
ATOM 687 O O . THR A 1 90 ? -12.806 8.250 20.612 1.00 97.19 90 THR A O 1
ATOM 690 N N . TYR A 1 91 ? -11.308 9.610 19.609 1.00 95.50 91 TYR A N 1
ATOM 691 C CA . TYR A 1 91 ? -10.180 8.683 19.535 1.00 95.50 91 TYR A CA 1
ATOM 692 C C . TYR A 1 91 ? -10.513 7.360 18.835 1.00 95.50 91 TYR A C 1
ATOM 694 O O . TYR A 1 91 ? -9.806 6.370 18.999 1.00 95.50 91 TYR A O 1
ATOM 702 N N . LYS A 1 92 ? -11.575 7.336 18.020 1.00 97.94 92 LYS A N 1
ATOM 703 C CA . LYS A 1 92 ? -11.900 6.187 17.180 1.00 97.94 92 LYS A CA 1
ATOM 704 C C . LYS A 1 92 ? -10.976 6.145 15.977 1.00 97.94 92 LYS A C 1
ATOM 706 O O . LYS A 1 92 ? -10.699 7.175 15.354 1.00 97.94 92 LYS A O 1
ATOM 711 N N . LEU A 1 93 ? -10.534 4.939 15.642 1.00 98.19 93 LEU A N 1
ATOM 712 C CA . LEU A 1 93 ? -9.770 4.699 14.428 1.00 98.19 93 LEU A CA 1
ATOM 713 C C . LEU A 1 93 ? -10.639 5.027 13.210 1.00 98.19 93 LEU A C 1
ATOM 715 O O . LEU A 1 93 ? -11.779 4.592 13.108 1.00 98.19 93 LEU A O 1
ATOM 719 N N . THR A 1 94 ? -10.089 5.814 12.299 1.00 97.69 94 THR A N 1
ATOM 720 C CA . THR A 1 94 ? -10.687 6.174 11.017 1.00 97.69 94 THR A CA 1
ATOM 721 C C . THR A 1 94 ? -9.803 5.624 9.911 1.00 97.69 94 THR A C 1
ATOM 723 O O . THR A 1 94 ? -8.581 5.779 9.957 1.00 97.69 94 THR A O 1
ATOM 726 N N . PHE A 1 95 ? -10.417 4.998 8.906 1.00 97.62 95 PHE A N 1
ATOM 727 C CA . PHE A 1 95 ? -9.702 4.433 7.767 1.00 97.62 95 PHE A CA 1
ATOM 728 C C . PHE A 1 95 ? -10.152 5.056 6.440 1.00 97.62 95 PHE A C 1
ATOM 730 O O . PHE A 1 95 ? -11.251 4.811 5.943 1.00 97.62 95 PHE A O 1
ATOM 737 N N . THR A 1 96 ? -9.267 5.851 5.841 1.00 97.12 96 THR A N 1
ATOM 738 C CA . THR A 1 96 ? -9.447 6.461 4.519 1.00 97.12 96 THR A CA 1
ATOM 739 C C . THR A 1 96 ? -8.907 5.520 3.443 1.00 97.12 96 THR A C 1
ATOM 741 O O . THR A 1 96 ? -7.743 5.610 3.048 1.00 97.12 96 THR A O 1
ATOM 744 N N . ARG A 1 97 ? -9.759 4.606 2.960 1.00 94.00 97 ARG A N 1
ATOM 745 C CA . ARG A 1 97 ? -9.385 3.542 2.004 1.00 94.00 97 ARG A CA 1
ATOM 746 C C . ARG A 1 97 ? -8.642 4.052 0.767 1.00 94.00 97 ARG A C 1
ATOM 748 O O . ARG A 1 97 ? -7.641 3.464 0.384 1.00 94.00 97 ARG A O 1
ATOM 755 N N . SER A 1 98 ? -9.069 5.180 0.199 1.00 93.81 98 SER A N 1
ATOM 756 C CA . SER A 1 98 ? -8.466 5.774 -1.006 1.00 93.81 98 SER A CA 1
ATOM 757 C C . SER A 1 98 ? -7.007 6.213 -0.841 1.00 93.81 98 SER A C 1
ATOM 759 O O . SER A 1 98 ? -6.318 6.404 -1.837 1.00 93.81 98 SER A O 1
ATOM 761 N N . ARG A 1 99 ? -6.519 6.371 0.397 1.00 94.94 99 ARG A N 1
ATOM 762 C CA . ARG A 1 99 ? -5.110 6.679 0.696 1.00 94.94 99 ARG A CA 1
ATOM 763 C C . ARG A 1 99 ? -4.279 5.423 0.960 1.00 94.94 99 ARG A C 1
ATOM 765 O O . ARG A 1 99 ? -3.066 5.517 1.137 1.00 94.94 99 ARG A O 1
ATOM 772 N N . CYS A 1 100 ? -4.902 4.251 1.072 1.00 94.69 100 CYS A N 1
ATOM 773 C CA . CYS A 1 100 ? -4.198 3.021 1.395 1.00 94.69 100 CYS A CA 1
ATOM 774 C C . CYS A 1 100 ? -3.486 2.469 0.157 1.00 94.69 100 CYS A C 1
ATOM 776 O O . CYS A 1 100 ? -4.119 2.139 -0.835 1.00 94.69 100 CYS A O 1
ATOM 778 N N . ILE A 1 101 ? -2.172 2.298 0.256 1.00 92.81 101 ILE A N 1
ATOM 779 C CA . ILE A 1 101 ? -1.339 1.639 -0.768 1.00 92.81 101 ILE A CA 1
ATOM 780 C C . ILE A 1 101 ? -1.093 0.154 -0.456 1.00 92.81 101 ILE A C 1
ATOM 782 O O . ILE A 1 101 ? -0.165 -0.454 -0.979 1.00 92.81 101 ILE A O 1
ATOM 786 N N . VAL A 1 102 ? -1.851 -0.391 0.501 1.00 93.75 102 VAL A N 1
ATOM 787 C CA . VAL A 1 102 ? -1.749 -1.770 1.004 1.00 93.75 102 VAL A CA 1
ATOM 788 C C . VAL A 1 102 ? -0.303 -2.186 1.304 1.00 93.75 102 VAL A C 1
ATOM 790 O O . VAL A 1 102 ? 0.179 -3.256 0.951 1.00 93.75 102 VAL A O 1
ATOM 793 N N . CYS A 1 103 ? 0.419 -1.312 2.013 1.00 93.88 103 CYS A N 1
ATOM 794 C CA . CYS A 1 103 ? 1.788 -1.598 2.440 1.00 93.88 103 CYS A CA 1
ATOM 795 C C . CYS A 1 103 ? 1.870 -2.655 3.553 1.00 93.88 103 CYS A C 1
ATOM 797 O O . CYS A 1 103 ? 2.971 -3.028 3.947 1.00 93.88 103 CYS A O 1
ATOM 799 N N . GLU A 1 104 ? 0.727 -3.088 4.099 1.00 94.38 104 GLU A N 1
ATOM 800 C CA . GLU A 1 104 ? 0.578 -4.128 5.129 1.00 94.38 104 GLU A CA 1
ATOM 801 C C . GLU A 1 104 ? 1.325 -3.860 6.445 1.00 94.38 104 GLU A C 1
ATOM 803 O O . GLU A 1 104 ? 1.464 -4.770 7.257 1.00 94.38 104 GLU A O 1
ATOM 808 N N . GLN A 1 105 ? 1.879 -2.661 6.672 1.00 95.00 105 GLN A N 1
ATOM 809 C CA . GLN A 1 105 ? 2.643 -2.382 7.899 1.00 95.00 105 GLN A CA 1
ATOM 810 C C . GLN A 1 105 ? 1.739 -2.383 9.135 1.00 95.00 105 GLN A C 1
ATOM 812 O O . GLN A 1 105 ? 2.155 -2.792 10.211 1.00 95.00 105 GLN A O 1
ATOM 817 N N . CYS A 1 106 ? 0.473 -2.003 8.962 1.00 97.31 106 CYS A N 1
ATOM 818 C CA . CYS A 1 106 ? -0.530 -2.007 10.019 1.00 97.31 106 CYS A CA 1
ATOM 819 C C . CYS A 1 106 ? -0.881 -3.410 10.544 1.00 97.31 106 CYS A C 1
ATOM 821 O O . CYS A 1 106 ? -1.280 -3.520 11.701 1.00 97.31 106 CYS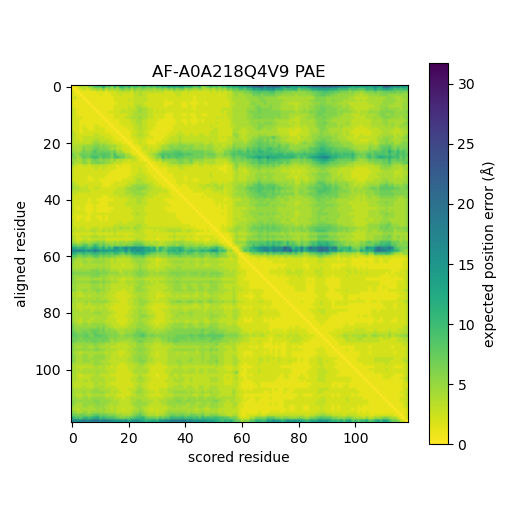 A O 1
ATOM 823 N N . ILE A 1 107 ? -0.716 -4.463 9.733 1.00 96.50 107 ILE A N 1
ATOM 824 C CA . ILE A 1 107 ? -1.093 -5.841 10.084 1.00 96.50 107 ILE A CA 1
ATOM 825 C C . ILE A 1 107 ? -0.266 -6.365 11.269 1.00 96.50 107 ILE A C 1
ATOM 827 O O . ILE A 1 107 ? -0.851 -6.622 12.320 1.00 96.50 107 ILE A O 1
ATOM 831 N N . PRO A 1 108 ? 1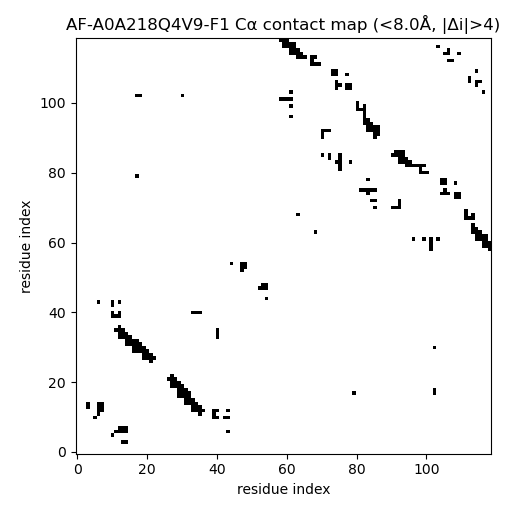.078 -6.478 11.180 1.00 95.94 108 PRO A N 1
ATOM 832 C CA . PRO A 1 108 ? 1.884 -6.979 12.294 1.00 95.94 108 PRO A CA 1
ATOM 833 C C . PRO A 1 108 ? 1.916 -6.021 13.493 1.00 95.94 108 PRO A C 1
ATOM 835 O O . PRO A 1 108 ? 2.243 -6.441 14.598 1.00 95.94 108 PRO A O 1
ATOM 838 N N . THR A 1 109 ? 1.591 -4.740 13.296 1.00 97.38 109 THR A N 1
ATOM 839 C CA . THR A 1 109 ? 1.544 -3.741 14.374 1.00 97.38 109 THR A CA 1
ATOM 840 C C . THR A 1 109 ? 0.279 -3.846 15.225 1.00 97.38 109 THR A C 1
ATOM 842 O O . THR A 1 109 ? 0.270 -3.336 16.343 1.00 97.38 109 THR A O 1
ATOM 845 N N . CYS A 1 110 ? -0.792 -4.478 14.735 1.00 98.31 110 CYS A N 1
ATOM 846 C CA . CYS A 1 110 ? -2.038 -4.589 15.486 1.00 98.31 110 CYS A CA 1
ATOM 847 C C . CYS A 1 110 ? -1.917 -5.641 16.608 1.00 98.31 110 CYS A C 1
ATOM 849 O O . CYS A 1 110 ? -1.892 -6.837 16.312 1.00 98.31 110 CYS A O 1
ATOM 851 N N . PRO A 1 111 ? -1.910 -5.248 17.897 1.00 98.06 111 PRO A N 1
ATOM 852 C CA . PRO A 1 111 ? -1.694 -6.189 19.000 1.00 98.06 111 PRO A CA 1
ATOM 853 C C . PRO A 1 111 ? -2.883 -7.130 19.230 1.00 98.06 111 PRO A C 1
ATOM 855 O O . PRO A 1 111 ? -2.716 -8.200 19.804 1.00 98.06 111 PRO A O 1
ATOM 858 N N . VAL A 1 112 ? -4.077 -6.729 18.784 1.00 98.25 112 VAL A N 1
ATOM 859 C CA . VAL A 1 112 ? -5.320 -7.510 18.881 1.00 98.25 112 VAL A CA 1
ATOM 860 C C . VAL A 1 112 ? -5.677 -8.204 17.565 1.00 98.25 112 VAL A C 1
ATOM 862 O O . VAL A 1 112 ? -6.752 -8.772 17.451 1.00 98.25 112 VAL A O 1
ATOM 865 N N . GLN A 1 113 ? -4.792 -8.146 16.560 1.00 98.06 113 GLN A N 1
ATOM 866 C CA . GLN A 1 113 ? -4.962 -8.810 15.261 1.00 98.06 113 GLN A CA 1
ATOM 867 C C . GLN A 1 113 ? -6.260 -8.443 14.508 1.00 98.06 113 GLN A C 1
ATOM 869 O O . GLN A 1 113 ? -6.753 -9.219 13.700 1.00 98.06 113 GLN A O 1
ATOM 874 N N . ALA A 1 114 ? -6.780 -7.230 14.715 1.00 98.38 114 ALA A N 1
ATOM 875 C CA . ALA A 1 114 ? -7.988 -6.732 14.051 1.00 98.38 114 ALA A CA 1
ATOM 876 C C . ALA A 1 114 ? -7.785 -6.332 12.575 1.00 98.38 114 ALA A C 1
ATOM 878 O O . ALA A 1 114 ? -8.742 -5.938 11.920 1.00 98.38 114 ALA A O 1
ATOM 879 N N . ILE A 1 115 ? -6.553 -6.347 12.050 1.00 98.12 115 ILE A N 1
ATOM 880 C CA . ILE A 1 115 ? -6.231 -5.834 10.709 1.00 98.12 115 ILE A CA 1
ATOM 881 C C . ILE A 1 115 ? -5.704 -6.966 9.827 1.00 98.12 115 ILE A C 1
ATOM 883 O O . ILE A 1 115 ? -4.753 -7.650 10.204 1.00 98.12 115 ILE A O 1
ATOM 887 N N . SER A 1 116 ? -6.281 -7.125 8.637 1.00 96.69 116 SER A N 1
ATOM 888 C CA . SER A 1 116 ? -5.917 -8.161 7.659 1.00 96.69 116 SER A CA 1
ATOM 889 C C . SER A 1 116 ? -6.040 -7.655 6.214 1.00 96.69 116 SER A C 1
ATOM 891 O O . SER A 1 116 ? -6.414 -6.504 5.984 1.00 96.69 116 SER A O 1
ATOM 893 N N . THR A 1 117 ? -5.694 -8.498 5.238 1.00 93.31 117 THR A N 1
ATOM 894 C CA . THR A 1 117 ? -6.017 -8.303 3.813 1.00 93.31 117 THR A CA 1
ATOM 895 C C . THR A 1 117 ? -7.143 -9.240 3.389 1.00 93.31 117 THR A C 1
ATOM 897 O O . THR A 1 117 ? -7.232 -10.350 3.903 1.00 93.31 117 THR A O 1
ATOM 900 N N . ASN A 1 118 ? -7.952 -8.848 2.404 1.00 87.31 118 ASN A N 1
ATOM 901 C CA . ASN A 1 118 ? -9.005 -9.692 1.812 1.00 87.31 118 ASN A CA 1
ATOM 902 C C . ASN A 1 118 ? -8.518 -10.648 0.696 1.00 87.31 118 ASN A C 1
ATOM 904 O O . ASN 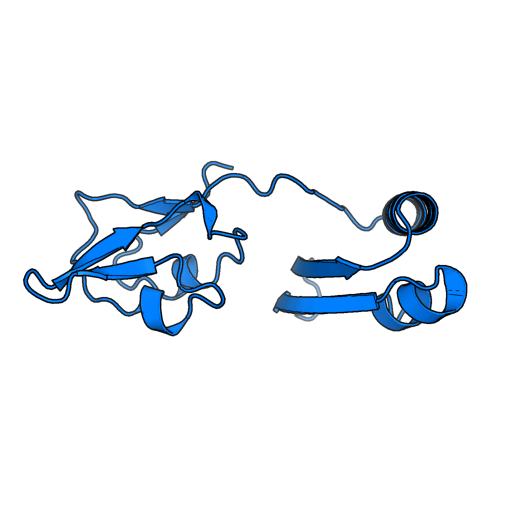A 1 118 ? -9.310 -11.035 -0.165 1.00 87.31 118 ASN A O 1
ATOM 908 N N . LEU A 1 119 ? -7.224 -10.981 0.694 1.00 72.69 119 LEU A N 1
ATOM 909 C CA . LEU A 1 119 ? -6.586 -11.912 -0.245 1.00 72.69 119 LEU A CA 1
ATOM 910 C C . LEU A 1 119 ? -6.504 -13.322 0.337 1.00 72.69 119 LEU A C 1
ATOM 912 O O . LEU A 1 119 ? -6.212 -13.429 1.549 1.00 72.69 119 LEU A O 1
#

Radius of gyration: 16.91 Å; Cα contacts (8 Å, |Δi|>4): 163; chains: 1; bounding box: 36×32×43 Å

Solvent-accessible surface area (backbone atoms only — not comparable to full-atom values): 7256 Å² total; per-residue (Å²): 131,69,62,62,59,47,34,38,73,77,41,59,26,48,68,49,77,77,41,77,49,79,56,88,98,51,90,58,52,74,41,65,52,76,46,59,56,70,71,38,47,53,55,47,51,52,55,39,42,77,68,73,42,91,85,75,94,75,69,67,46,78,42,71,41,73,93,55,48,81,42,79,55,60,36,31,81,56,33,92,65,55,22,35,42,61,41,91,88,76,49,43,66,41,76,45,66,92,47,54,82,60,73,61,54,37,32,86,53,33,91,71,62,29,39,48,62,80,113

pLDDT: mean 94.33, std 5.25, range [68.56, 98.38]

Sequence (119 aa):
MPITYLLAKEFNVAANIIRAQVAPNQIGKLVVELSGDIDRLDEAIEWMRSRHISVSHNLGEIVIDEDVCVHCGLCTGVCPTEALSLHPETYKLTFTRSRCIVCEQCIPTCPVQAISTNL

Mean predicted aligned error: 3.8 Å

Foldseek 3Di:
DPLQVCLCPVLVKHWDWPDWDDDPPDDIDTQIDIDDDPVSVVVSQVVCVVVVHDDDQPPAFKAFQPVQDPLPCQLCVQQPQSQWDADPPPSHIHGNRVSDSPSCSSQVRRPSRRIDGPD

Nearest PDB structures (foldseek):
  6cfw-assembly1_N  TM=7.933E-01  e=1.858E-03  Pyrococcus furiosus COM1
  7o80-assembly1_Bz  TM=8.085E-01  e=6.095E-03  Oryctolagus cuniculus
  7bke-assembly1_a  TM=6.671E-01  e=1.070E-02  Methanospirillum hungatei JF-1
  6x1o-assembly1_D  TM=6.248E-01  e=1.557E-02  Pyrococcus furiosus COM1
  5odr-assembly1_A  TM=6.031E-01  e=1.226E-01  Methanothermococcus thermolithotrophicus DSM 2095